Protein AF-K6Z6R1-F1 (afdb_monomer_lite)

Foldseek 3Di:
DPPVVVVVVVVVVCCVPPNVVVCVVVVHDDDDDDPVVVVVCVVVDPDDDDDDDDPVSCVVVLQVVQVVVPHPVPDDDDDDDPD

Sequence (83 aa):
YPLFCRFKDIFQAVYEADWKSKYEAAGIWYEHRLIDDMVAYALKSEGGYVWACKNYDGDVQSDFLAQGFGSLGLMTSVLMCPD

Secondary structure (DSSP, 8-state):
--HHHHHHHHHHHHIIIIIHHHHHHHT-------HHHHHHHHHHS---S-----HHHHHHHHHHHHHHTT-GGG---------

pLDDT: mean 83.68, std 10.01, range [44.78, 94.25]

InterPro domains:
  IPR004790 Isocitrate dehydrogenase NADP-dependent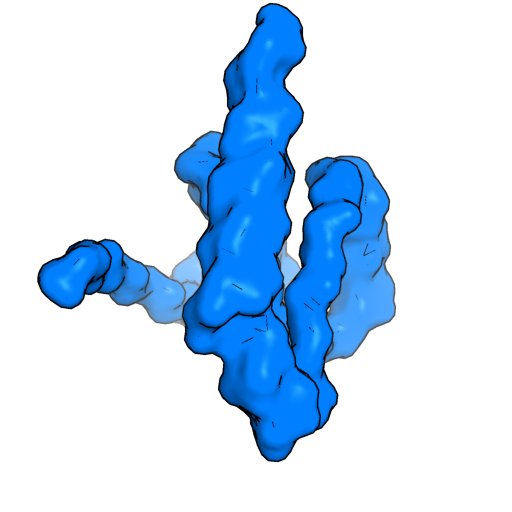 [PTHR11822] (6-83)
  IPR019818 Isocitrate/isopropylmalate dehydrogenase, conserved site [PS00470] (55-74)
  IPR024084 Isopropylmalate dehydrogenase-like domain [PF00180] (6-82)

Radius of gyration: 14.63 Å; chains: 1; bounding box: 37×30×30 Å

Structure (mmCIF, N/CA/C/O backbone):
data_AF-K6Z6R1-F1
#
_entry.id   AF-K6Z6R1-F1
#
loop_
_atom_site.group_PDB
_atom_site.id
_atom_site.type_symbol
_atom_site.label_atom_id
_atom_site.label_alt_id
_atom_site.label_comp_id
_atom_site.label_asym_id
_atom_site.label_entity_id
_atom_site.label_seq_id
_atom_site.pdbx_PDB_ins_code
_atom_site.Cartn_x
_atom_site.Cartn_y
_atom_site.Cartn_z
_atom_site.occupancy
_atom_site.B_iso_or_equiv
_atom_site.auth_seq_id
_atom_site.auth_comp_id
_atom_site.auth_asym_id
_atom_site.auth_atom_id
_atom_site.pdbx_PDB_model_num
ATOM 1 N N . TYR A 1 1 ? 0.991 15.093 -18.512 1.00 44.78 1 TYR A N 1
ATOM 2 C CA . TYR A 1 1 ? 0.293 15.335 -17.233 1.00 44.78 1 TYR A CA 1
ATOM 3 C C . TYR A 1 1 ? -1.094 14.676 -17.034 1.00 44.78 1 TYR A C 1
ATOM 5 O O . TYR A 1 1 ? -1.542 14.742 -15.901 1.00 44.78 1 TYR A O 1
ATOM 13 N N . PRO A 1 2 ? -1.775 13.983 -17.985 1.00 53.16 2 PRO A N 1
ATOM 14 C CA . PRO A 1 2 ? -3.081 13.358 -17.682 1.00 53.16 2 PRO A CA 1
ATOM 15 C C . PRO A 1 2 ? -3.003 11.906 -17.158 1.00 53.16 2 PRO A C 1
ATOM 17 O O . PRO A 1 2 ? -4.007 11.360 -16.714 1.00 53.16 2 PRO A O 1
ATOM 20 N N . LEU A 1 3 ? -1.834 11.250 -17.195 1.00 53.28 3 LEU A N 1
ATOM 21 C CA . LEU A 1 3 ? -1.718 9.827 -16.835 1.00 53.28 3 LEU A CA 1
ATOM 22 C C . LEU A 1 3 ? -1.763 9.536 -15.326 1.00 53.28 3 LEU A C 1
ATOM 24 O O . LEU A 1 3 ? -2.125 8.428 -14.945 1.00 53.28 3 LEU A O 1
ATOM 28 N N . PHE A 1 4 ? -1.402 10.488 -14.459 1.00 53.88 4 PHE A N 1
ATOM 29 C CA . PHE A 1 4 ? -1.350 10.219 -13.017 1.00 53.88 4 PHE A CA 1
ATOM 30 C C . PHE A 1 4 ? -2.749 10.097 -12.396 1.00 53.88 4 PHE A C 1
ATOM 32 O O . PHE A 1 4 ? -2.964 9.206 -11.580 1.00 53.88 4 PHE A O 1
ATOM 39 N N . CYS A 1 5 ? -3.703 10.916 -12.851 1.00 61.16 5 CYS A N 1
ATOM 40 C CA . CYS A 1 5 ? -5.082 10.926 -12.351 1.00 61.16 5 CYS A CA 1
ATOM 41 C C . CYS A 1 5 ? -5.879 9.688 -12.783 1.00 61.16 5 CYS A C 1
ATOM 43 O O . CYS A 1 5 ? -6.660 9.159 -12.003 1.00 61.16 5 CYS A O 1
ATOM 45 N N . ARG A 1 6 ? -5.600 9.146 -13.977 1.00 78.69 6 ARG A N 1
ATOM 46 C CA . ARG A 1 6 ? -6.317 7.979 -14.525 1.00 78.69 6 ARG A CA 1
ATOM 47 C C . ARG A 1 6 ? -6.245 6.754 -13.615 1.00 78.69 6 ARG A C 1
ATOM 49 O O . ARG A 1 6 ? -7.213 6.014 -13.529 1.00 78.69 6 ARG A O 1
ATOM 56 N N . PHE A 1 7 ? -5.116 6.543 -12.939 1.00 80.44 7 PHE A N 1
ATOM 57 C CA . PHE A 1 7 ? -4.952 5.395 -12.046 1.00 80.44 7 PHE A CA 1
ATOM 58 C C . PHE A 1 7 ? -5.843 5.519 -10.805 1.00 80.44 7 PHE A C 1
ATOM 60 O O . PHE A 1 7 ? -6.537 4.572 -10.451 1.00 80.44 7 PHE A O 1
ATOM 67 N N . LYS A 1 8 ? -5.875 6.714 -10.200 1.00 82.50 8 LYS A N 1
ATOM 68 C CA . LYS A 1 8 ? -6.749 7.025 -9.065 1.00 82.50 8 LYS A CA 1
ATOM 69 C C . LYS A 1 8 ? -8.217 6.854 -9.442 1.00 82.50 8 LYS A C 1
ATOM 71 O O . LYS A 1 8 ? -8.950 6.192 -8.719 1.00 82.50 8 LYS A O 1
ATOM 76 N N . ASP A 1 9 ? -8.623 7.420 -10.574 1.00 86.75 9 ASP A N 1
ATOM 77 C CA . ASP A 1 9 ? -10.027 7.421 -10.989 1.00 86.75 9 ASP A CA 1
ATOM 78 C C . ASP A 1 9 ? -10.533 5.999 -11.275 1.00 86.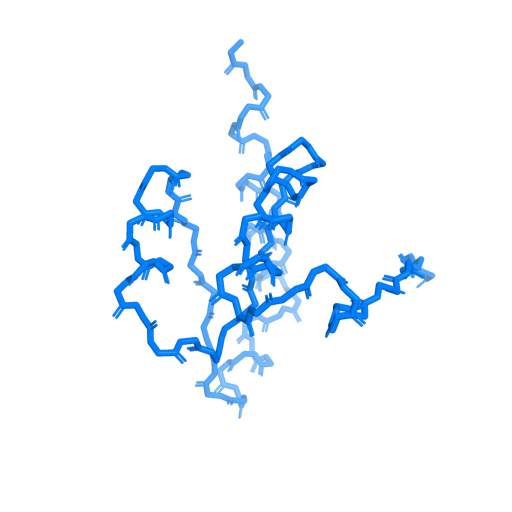75 9 ASP A C 1
ATOM 80 O O . ASP A 1 9 ? -11.634 5.642 -10.864 1.00 86.75 9 ASP A O 1
ATOM 84 N N . ILE A 1 10 ? -9.714 5.159 -11.921 1.00 88.88 10 ILE A N 1
ATOM 85 C CA . ILE A 1 10 ? -10.058 3.755 -12.193 1.00 88.88 10 ILE A CA 1
ATOM 86 C C . ILE A 1 10 ? -10.173 2.960 -10.889 1.00 88.88 10 ILE A C 1
ATOM 88 O O . ILE A 1 10 ? -11.154 2.244 -10.701 1.00 88.88 10 ILE A O 1
ATOM 92 N N . PHE A 1 11 ? -9.203 3.094 -9.979 1.00 88.31 11 PHE A N 1
ATOM 93 C CA . PHE A 1 11 ? -9.248 2.390 -8.695 1.00 88.31 11 PHE A CA 1
ATOM 94 C C . PHE A 1 11 ? -10.450 2.813 -7.855 1.00 88.31 11 PHE A C 1
ATOM 96 O O . PHE A 1 11 ? -11.122 1.956 -7.287 1.00 88.31 11 PHE A O 1
ATOM 103 N N . GLN A 1 12 ? -10.749 4.112 -7.816 1.00 89.12 12 GLN A N 1
ATOM 104 C CA . GLN A 1 12 ? -11.912 4.629 -7.106 1.00 89.12 12 GLN A CA 1
ATOM 105 C C . GLN A 1 12 ? -13.211 4.066 -7.695 1.00 89.12 12 GLN A C 1
ATOM 107 O O . GLN A 1 12 ? -14.055 3.582 -6.946 1.00 89.12 12 GLN A O 1
ATOM 112 N N . ALA A 1 13 ? -13.350 4.067 -9.025 1.00 91.31 13 ALA A N 1
ATOM 113 C CA . ALA A 1 13 ? -14.540 3.552 -9.696 1.00 91.31 13 ALA A CA 1
ATOM 114 C C . ALA A 1 13 ? -14.756 2.052 -9.435 1.00 91.31 13 ALA A C 1
ATOM 116 O O . ALA A 1 13 ? -15.869 1.643 -9.120 1.00 91.31 13 ALA A O 1
ATOM 117 N N . VAL A 1 14 ? -13.698 1.237 -9.512 1.00 92.19 14 VAL A N 1
ATOM 118 C CA . VAL A 1 14 ? -13.773 -0.206 -9.218 1.00 92.19 14 VAL A CA 1
ATOM 119 C C . VAL A 1 14 ? -14.082 -0.447 -7.740 1.00 92.19 14 VAL A C 1
ATOM 121 O O . VAL A 1 14 ? -14.918 -1.289 -7.413 1.00 92.19 14 VAL A O 1
ATOM 124 N N . TYR A 1 15 ? -13.448 0.312 -6.841 1.00 90.25 15 TYR A N 1
ATOM 125 C CA . TYR A 1 15 ? -13.708 0.216 -5.408 1.00 90.25 15 TYR A CA 1
ATOM 126 C C . TYR A 1 15 ? -15.180 0.488 -5.089 1.00 90.25 15 TYR A C 1
ATOM 128 O O . TYR A 1 15 ? -15.822 -0.306 -4.403 1.00 90.25 15 TYR A O 1
ATOM 136 N N . GLU A 1 16 ? -15.725 1.580 -5.621 1.00 91.25 16 GLU A N 1
ATOM 137 C CA . GLU A 1 16 ? -17.116 1.974 -5.403 1.00 91.25 16 GLU A CA 1
ATOM 138 C C . GLU A 1 16 ? -18.120 1.012 -6.042 1.00 91.25 16 GLU A C 1
ATOM 140 O O . GLU A 1 16 ? -19.155 0.746 -5.430 1.00 91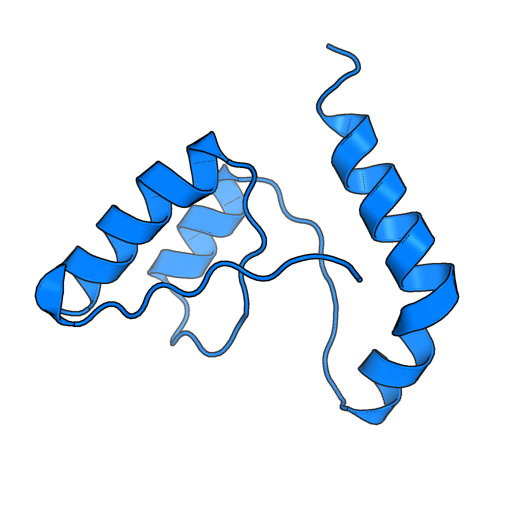.25 16 GLU A O 1
ATOM 145 N N . ALA A 1 17 ? -17.821 0.484 -7.232 1.00 92.25 17 ALA A N 1
ATOM 146 C CA . ALA A 1 17 ? -18.722 -0.407 -7.956 1.00 92.25 17 ALA A CA 1
ATOM 147 C C . ALA A 1 17 ? -18.820 -1.800 -7.315 1.00 92.25 17 ALA A C 1
ATOM 149 O O . ALA A 1 17 ? -19.925 -2.279 -7.059 1.00 92.25 17 ALA A O 1
ATOM 150 N N . ASP A 1 18 ? -17.679 -2.435 -7.024 1.00 91.31 18 ASP A N 1
ATOM 151 C CA . ASP A 1 18 ? -17.641 -3.888 -6.796 1.00 91.31 18 ASP A CA 1
ATOM 152 C C . ASP A 1 18 ? -17.097 -4.308 -5.422 1.00 91.31 18 ASP A C 1
ATOM 154 O O . ASP A 1 18 ? -17.297 -5.454 -4.993 1.00 91.31 18 ASP A O 1
ATOM 158 N N . TRP A 1 19 ? -16.390 -3.413 -4.724 1.00 90.50 19 TRP A N 1
ATOM 159 C CA . TRP A 1 19 ? -15.575 -3.796 -3.564 1.00 90.50 19 TRP A CA 1
ATOM 160 C C . TRP A 1 19 ? -15.951 -3.109 -2.258 1.00 90.50 19 TRP A C 1
ATOM 162 O O . TRP A 1 19 ? -15.711 -3.691 -1.202 1.00 90.50 19 TRP A O 1
ATOM 172 N N . LYS A 1 20 ? -16.594 -1.940 -2.288 1.00 91.06 20 LYS A N 1
ATOM 173 C CA . LYS A 1 20 ? -16.924 -1.165 -1.085 1.00 91.06 20 LYS A CA 1
ATOM 174 C C . LYS A 1 20 ? -17.683 -1.985 -0.037 1.00 91.06 20 LYS A C 1
ATOM 176 O O . LYS A 1 20 ? -17.271 -2.033 1.117 1.00 91.06 20 LYS A O 1
ATOM 181 N N . SER A 1 21 ? -18.730 -2.701 -0.447 1.00 91.62 21 SER A N 1
ATOM 182 C CA . SER A 1 21 ? -19.528 -3.545 0.457 1.00 91.62 21 SER A CA 1
ATOM 183 C C . SER A 1 21 ? -18.724 -4.703 1.059 1.00 91.62 21 SER A C 1
ATOM 185 O O . SER A 1 21 ? -18.912 -5.049 2.224 1.00 91.62 21 SER A O 1
ATOM 187 N N . LYS A 1 22 ? -17.792 -5.286 0.294 1.00 93.25 22 LYS A N 1
ATOM 188 C CA . LYS A 1 22 ? -16.905 -6.363 0.764 1.00 93.25 22 LYS A CA 1
ATOM 189 C C . LYS A 1 22 ? -15.866 -5.842 1.756 1.00 93.25 22 LYS A C 1
ATOM 191 O O . LYS A 1 22 ? -15.577 -6.519 2.736 1.00 93.25 22 LYS A O 1
ATOM 196 N N . TYR A 1 23 ? -15.330 -4.648 1.511 1.00 92.31 23 TYR A N 1
ATOM 197 C CA . TYR A 1 23 ? -14.370 -3.990 2.396 1.00 92.31 23 TYR A CA 1
ATOM 198 C C . TYR A 1 23 ? -15.015 -3.627 3.734 1.00 92.31 23 TYR A C 1
ATOM 200 O O . TYR A 1 23 ? -14.478 -3.977 4.783 1.00 92.31 23 TYR A O 1
ATOM 208 N N . GLU A 1 24 ? -16.212 -3.036 3.700 1.00 92.12 24 GLU A N 1
ATOM 209 C CA . GLU A 1 24 ? -16.994 -2.725 4.901 1.00 92.12 24 GLU A CA 1
ATOM 210 C C . GLU A 1 24 ? -17.341 -3.993 5.699 1.00 92.12 24 GLU A C 1
ATOM 212 O O . GLU A 1 24 ? -17.173 -4.014 6.917 1.00 92.12 24 GLU A O 1
ATOM 217 N N . ALA A 1 25 ? -17.744 -5.080 5.028 1.00 94.25 25 ALA A N 1
ATOM 218 C CA . ALA A 1 25 ? -18.032 -6.360 5.682 1.00 94.25 25 ALA A CA 1
ATOM 219 C C . ALA A 1 25 ? -16.792 -7.008 6.327 1.00 94.25 25 ALA A C 1
ATOM 221 O O . ALA A 1 25 ? -16.909 -7.669 7.357 1.00 94.25 25 ALA A O 1
ATOM 222 N N . ALA A 1 26 ? -15.611 -6.818 5.734 1.00 92.81 26 ALA A N 1
ATOM 223 C CA . ALA A 1 26 ? -14.340 -7.298 6.270 1.00 92.81 26 ALA A CA 1
ATOM 224 C C . ALA A 1 26 ? -13.690 -6.323 7.275 1.00 92.81 26 ALA A C 1
ATOM 226 O O . ALA A 1 26 ? -12.663 -6.659 7.863 1.00 92.81 26 ALA A O 1
ATOM 227 N N . GLY A 1 27 ? -14.267 -5.133 7.487 1.00 91.94 27 GLY A N 1
ATOM 228 C CA . GLY A 1 27 ? -13.732 -4.113 8.393 1.00 91.94 27 GLY A CA 1
ATOM 229 C C . GLY A 1 27 ? -12.427 -3.463 7.915 1.00 91.94 27 GLY A C 1
ATOM 230 O O . GLY A 1 27 ? -11.677 -2.930 8.731 1.00 91.94 27 GLY A O 1
ATOM 231 N N . ILE A 1 28 ? -12.143 -3.512 6.612 1.00 93.69 28 ILE A N 1
ATOM 232 C CA . ILE A 1 28 ? -10.957 -2.913 5.983 1.00 93.69 28 ILE A CA 1
ATOM 233 C C . ILE A 1 28 ? -11.360 -1.716 5.119 1.00 93.69 28 ILE A C 1
ATOM 235 O O . ILE A 1 28 ? -12.516 -1.581 4.724 1.00 93.69 28 ILE A O 1
ATOM 239 N N . TRP A 1 29 ? -10.409 -0.841 4.799 1.00 91.38 29 TRP A N 1
ATOM 240 C CA . TRP A 1 29 ? -10.665 0.344 3.980 1.00 91.38 29 TRP A CA 1
ATOM 241 C C . TRP A 1 29 ? -9.636 0.499 2.862 1.00 91.38 29 TRP A C 1
ATOM 243 O O . TRP A 1 29 ? -8.516 -0.006 2.934 1.00 91.38 29 TRP A O 1
ATOM 253 N N . TYR A 1 30 ? -10.043 1.210 1.814 1.00 90.62 30 TYR A N 1
ATOM 254 C CA . TYR A 1 30 ? -9.172 1.661 0.738 1.00 90.62 30 TYR A CA 1
ATOM 255 C C . TYR A 1 30 ? -8.918 3.161 0.890 1.00 90.62 30 TYR A C 1
ATOM 257 O O . TYR A 1 30 ? -9.847 3.935 1.123 1.00 90.62 30 TYR A O 1
ATOM 265 N N . GLU A 1 31 ? -7.665 3.576 0.731 1.00 89.12 31 GLU A N 1
ATOM 266 C CA . GLU A 1 31 ? -7.283 4.982 0.728 1.00 89.12 31 GLU A CA 1
ATOM 267 C C . GLU A 1 31 ? -6.227 5.230 -0.350 1.00 89.12 31 GLU A C 1
ATOM 269 O O . GLU A 1 31 ? -5.199 4.555 -0.405 1.00 89.12 31 GLU A O 1
ATOM 274 N N . HIS A 1 32 ? -6.466 6.226 -1.203 1.00 89.00 32 HIS A N 1
ATOM 275 C CA . HIS A 1 32 ? -5.463 6.693 -2.151 1.00 89.00 32 HIS A CA 1
ATOM 276 C C . HIS A 1 32 ? -4.594 7.774 -1.500 1.00 89.00 32 HIS A C 1
ATOM 278 O O . HIS A 1 32 ? -5.080 8.871 -1.217 1.00 89.00 32 HIS A O 1
ATOM 284 N N . ARG A 1 33 ? -3.289 7.520 -1.382 1.00 86.88 33 ARG A N 1
ATOM 285 C CA . ARG A 1 33 ? -2.294 8.493 -0.901 1.00 86.88 33 ARG A CA 1
ATOM 286 C C . ARG A 1 33 ? -1.305 8.882 -1.994 1.00 86.88 33 ARG A C 1
ATOM 288 O O . ARG A 1 33 ? -1.142 8.165 -2.980 1.00 86.88 33 ARG A O 1
ATOM 295 N N . LEU A 1 34 ? -0.669 10.040 -1.832 1.00 87.31 34 LEU A N 1
ATOM 296 C CA . LEU A 1 34 ? 0.492 10.399 -2.642 1.00 87.31 34 LEU A CA 1
ATOM 297 C C . LEU A 1 34 ? 1.701 9.545 -2.225 1.00 87.31 34 LEU A C 1
ATOM 299 O O . LEU A 1 34 ? 1.746 9.004 -1.120 1.00 87.31 34 LEU A O 1
ATOM 303 N N . ILE A 1 35 ? 2.649 9.363 -3.147 1.00 85.00 35 ILE A N 1
ATOM 304 C CA . ILE A 1 35 ? 3.760 8.415 -2.977 1.00 85.00 35 ILE A CA 1
ATOM 305 C C . ILE A 1 35 ? 4.706 8.820 -1.839 1.00 85.00 35 ILE A C 1
ATOM 307 O O . ILE A 1 35 ? 5.151 7.972 -1.075 1.00 85.00 35 ILE A O 1
ATOM 311 N N . ASP A 1 36 ? 4.967 10.113 -1.695 1.00 87.31 36 ASP A N 1
ATOM 312 C CA . ASP A 1 36 ? 5.766 10.719 -0.633 1.00 87.31 36 ASP A CA 1
ATOM 313 C C . ASP A 1 36 ? 5.152 10.487 0.753 1.00 87.31 36 ASP A C 1
ATOM 315 O O . ASP A 1 36 ? 5.832 9.988 1.655 1.00 87.31 36 ASP A O 1
ATOM 319 N N . ASP A 1 37 ? 3.853 10.752 0.900 1.00 88.19 37 ASP A N 1
ATOM 320 C CA . ASP A 1 37 ? 3.120 10.491 2.143 1.00 88.19 37 ASP A CA 1
ATOM 321 C C . ASP A 1 37 ? 3.075 8.993 2.474 1.00 88.19 37 ASP A C 1
ATOM 323 O O . ASP A 1 37 ? 3.191 8.595 3.638 1.00 88.19 37 ASP A O 1
ATOM 327 N N . MET A 1 38 ? 2.925 8.143 1.453 1.00 87.88 38 MET A N 1
ATOM 328 C CA . MET A 1 38 ? 2.859 6.696 1.636 1.00 87.88 38 MET A CA 1
ATOM 329 C C . MET A 1 38 ? 4.203 6.107 2.075 1.00 87.88 38 MET A C 1
ATOM 331 O O . MET A 1 38 ? 4.231 5.299 3.003 1.00 87.88 38 MET A O 1
ATOM 335 N N . VAL A 1 39 ? 5.318 6.552 1.488 1.00 86.12 39 VAL A N 1
ATOM 336 C CA . VAL A 1 39 ? 6.669 6.152 1.921 1.00 86.12 39 VAL A CA 1
ATOM 337 C C . VAL A 1 39 ? 6.914 6.580 3.373 1.00 86.12 39 VAL A C 1
ATOM 339 O O . VAL A 1 39 ? 7.412 5.793 4.178 1.00 86.12 39 VAL A O 1
ATOM 342 N N . ALA A 1 40 ? 6.516 7.799 3.750 1.00 87.75 40 ALA A N 1
ATOM 343 C CA . ALA A 1 40 ? 6.654 8.277 5.126 1.00 87.75 40 ALA A CA 1
ATOM 344 C C . ALA A 1 40 ? 5.798 7.471 6.121 1.00 87.75 40 ALA A C 1
ATOM 346 O O . ALA A 1 40 ? 6.239 7.206 7.244 1.00 87.75 40 ALA A O 1
ATOM 347 N N . TYR A 1 41 ? 4.588 7.074 5.719 1.00 86.94 41 TYR A N 1
ATOM 348 C CA . TYR A 1 41 ? 3.732 6.193 6.511 1.00 86.94 41 TYR A CA 1
ATOM 349 C C . TYR A 1 41 ? 4.339 4.794 6.646 1.00 86.94 41 TYR A C 1
ATOM 351 O O . TYR A 1 41 ? 4.356 4.250 7.748 1.00 86.94 41 TYR A O 1
ATOM 359 N N . ALA A 1 42 ? 4.898 4.241 5.567 1.00 86.25 42 ALA A N 1
ATOM 360 C CA . ALA A 1 42 ? 5.505 2.916 5.572 1.00 86.25 42 ALA A CA 1
ATOM 361 C C . ALA A 1 42 ? 6.680 2.800 6.550 1.00 86.25 42 ALA A C 1
ATOM 363 O O . ALA A 1 42 ? 6.807 1.786 7.228 1.00 86.25 42 ALA A O 1
ATOM 364 N N . LEU A 1 43 ? 7.477 3.862 6.689 1.00 82.81 43 LEU A N 1
ATOM 365 C CA . LEU A 1 43 ? 8.590 3.926 7.642 1.00 82.81 43 LEU A CA 1
ATOM 366 C C . LEU A 1 43 ? 8.155 3.975 9.114 1.00 82.81 43 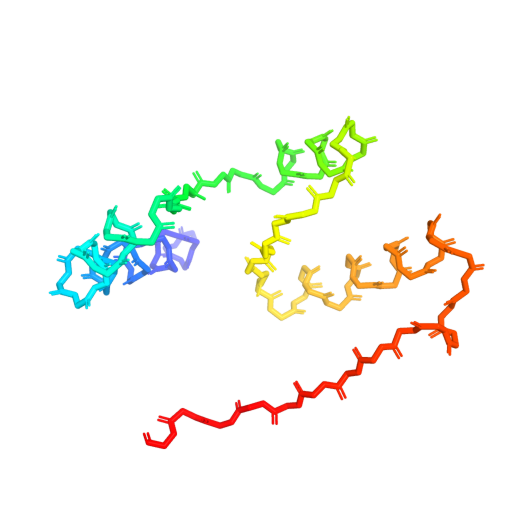LEU A C 1
ATOM 368 O O . LEU A 1 43 ? 8.930 3.602 9.991 1.00 82.81 43 LEU A O 1
ATOM 372 N N . LYS A 1 44 ? 6.959 4.501 9.400 1.00 84.00 44 LYS A N 1
ATOM 373 C CA . LYS A 1 44 ? 6.453 4.700 10.771 1.00 84.00 44 LYS A CA 1
ATOM 374 C C . LYS A 1 44 ? 5.430 3.654 11.201 1.00 84.00 44 LYS A C 1
ATOM 376 O O . LYS A 1 44 ? 5.118 3.568 12.384 1.00 84.00 44 LYS A O 1
ATOM 381 N N . SER A 1 45 ? 4.853 2.939 10.246 1.00 84.25 45 SER A N 1
ATOM 382 C CA . SER A 1 45 ? 3.823 1.937 10.481 1.00 84.25 45 SER A CA 1
ATOM 383 C C . SER A 1 45 ? 4.441 0.615 10.936 1.00 84.25 45 SER A C 1
ATOM 385 O O . SER A 1 45 ? 5.533 0.251 10.512 1.00 84.25 45 SER A O 1
ATOM 387 N N . GLU A 1 46 ? 3.707 -0.138 11.754 1.00 83.69 46 GLU A N 1
ATOM 388 C CA . GLU A 1 46 ? 4.070 -1.507 12.150 1.00 83.69 46 GLU A CA 1
ATOM 389 C C . GLU A 1 46 ? 3.790 -2.543 11.038 1.00 83.69 46 GLU A C 1
ATOM 391 O O . GLU A 1 46 ? 4.013 -3.738 11.221 1.00 83.69 46 GLU A O 1
ATOM 396 N N . GLY A 1 47 ? 3.314 -2.099 9.867 1.00 85.81 47 GLY A N 1
ATOM 397 C CA . GLY A 1 47 ? 2.948 -2.961 8.743 1.00 85.81 47 GLY A CA 1
ATOM 398 C C . GLY A 1 47 ? 1.466 -3.351 8.759 1.00 85.81 47 GLY A C 1
ATOM 399 O O . GLY A 1 47 ? 0.625 -2.604 9.253 1.00 85.81 47 GLY A O 1
ATOM 400 N N . GLY A 1 48 ? 1.128 -4.505 8.173 1.00 86.81 48 GLY A N 1
ATOM 401 C CA . GLY A 1 48 ? -0.241 -5.049 8.194 1.00 86.81 48 GLY A CA 1
ATOM 402 C C . GLY A 1 48 ? -1.205 -4.470 7.152 1.00 86.81 48 GLY A C 1
ATOM 403 O O . GLY A 1 48 ? -2.418 -4.577 7.310 1.00 86.81 48 GLY A O 1
ATOM 404 N N . TYR A 1 49 ? -0.686 -3.867 6.084 1.00 89.25 49 TYR A N 1
ATOM 405 C CA . TYR A 1 49 ? -1.474 -3.320 4.980 1.00 89.25 49 TYR A CA 1
ATOM 406 C C . TYR A 1 49 ? -0.923 -3.792 3.631 1.00 89.25 49 TYR A C 1
ATOM 408 O O . TYR A 1 49 ? 0.230 -4.207 3.520 1.00 89.25 49 TYR A O 1
ATOM 416 N N . VAL A 1 50 ? -1.751 -3.703 2.589 1.00 89.75 50 VAL A N 1
ATOM 417 C CA . VAL A 1 50 ? -1.336 -3.947 1.202 1.00 89.75 50 VAL A CA 1
ATOM 418 C C . VAL A 1 50 ? -1.090 -2.606 0.524 1.00 89.75 50 VAL A C 1
ATOM 420 O O . VAL A 1 50 ? -1.980 -1.758 0.479 1.00 89.75 50 VAL A O 1
ATOM 423 N N . TRP A 1 51 ? 0.111 -2.415 -0.022 1.00 89.69 51 TRP A N 1
ATOM 424 C CA . TRP A 1 51 ? 0.454 -1.229 -0.800 1.00 89.69 51 TRP A CA 1
ATOM 425 C C . TRP A 1 51 ? 0.396 -1.541 -2.296 1.00 89.69 51 TRP A C 1
ATOM 427 O O . TRP A 1 51 ? 1.261 -2.220 -2.843 1.00 89.69 51 TRP A O 1
ATOM 437 N N . ALA A 1 52 ? -0.641 -1.039 -2.968 1.00 88.88 52 ALA A N 1
ATOM 438 C CA . ALA A 1 52 ? -0.746 -1.119 -4.419 1.00 88.88 52 ALA A CA 1
ATOM 439 C C . ALA A 1 52 ? 0.152 -0.057 -5.077 1.00 88.88 52 ALA A C 1
ATOM 441 O O . ALA A 1 52 ? -0.146 1.139 -5.026 1.00 88.88 52 ALA A O 1
ATOM 442 N N . CYS A 1 53 ? 1.241 -0.498 -5.705 1.00 87.12 53 CYS A N 1
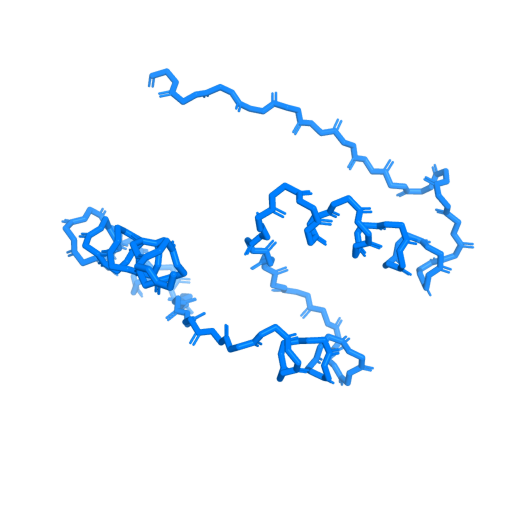ATOM 443 C CA . CYS A 1 53 ? 2.197 0.362 -6.400 1.00 87.12 53 CYS A CA 1
ATOM 444 C C . CYS A 1 53 ? 2.048 0.265 -7.924 1.00 87.12 53 CYS A C 1
ATOM 446 O O . CYS A 1 53 ? 1.663 -0.772 -8.466 1.00 87.12 53 CYS A O 1
ATOM 448 N N . LYS A 1 54 ? 2.406 1.337 -8.641 1.00 87.00 54 LYS A N 1
ATOM 449 C CA . LYS A 1 54 ? 2.654 1.258 -10.092 1.00 87.00 54 LYS A CA 1
ATOM 450 C C . LYS A 1 54 ? 3.961 0.506 -10.336 1.00 87.00 54 LYS A C 1
ATOM 452 O O . LYS A 1 54 ? 4.808 0.491 -9.458 1.00 87.00 54 LYS A O 1
ATOM 457 N N . ASN A 1 55 ? 4.162 -0.038 -11.538 1.00 84.00 55 ASN A N 1
ATOM 458 C CA . ASN A 1 55 ? 5.318 -0.894 -11.859 1.00 84.00 55 ASN A CA 1
ATOM 459 C C . ASN A 1 55 ? 6.668 -0.376 -11.330 1.00 84.00 55 ASN A C 1
ATOM 461 O O . ASN A 1 55 ? 7.346 -1.103 -10.620 1.00 84.00 55 ASN A O 1
ATOM 465 N N . TYR A 1 56 ? 7.035 0.874 -11.635 1.00 85.44 56 TYR A N 1
ATOM 466 C CA . TYR A 1 56 ? 8.314 1.440 -11.187 1.00 85.44 56 TYR A CA 1
ATOM 467 C C . TYR A 1 56 ? 8.379 1.627 -9.666 1.00 85.44 56 TYR A C 1
ATOM 469 O O . TYR A 1 56 ? 9.373 1.281 -9.039 1.00 85.44 56 TYR A O 1
ATOM 477 N N . ASP A 1 57 ? 7.305 2.145 -9.063 1.00 86.06 57 ASP A N 1
ATOM 478 C CA . ASP A 1 57 ? 7.239 2.326 -7.612 1.00 86.06 57 ASP A CA 1
ATOM 479 C C . ASP A 1 57 ? 7.279 0.969 -6.890 1.00 86.06 57 ASP A C 1
ATOM 481 O O . ASP A 1 57 ? 7.886 0.850 -5.836 1.00 86.06 57 ASP A O 1
ATOM 485 N N . GLY A 1 58 ? 6.660 -0.065 -7.464 1.00 85.81 58 GLY A N 1
ATOM 486 C CA . GLY A 1 58 ? 6.626 -1.415 -6.910 1.00 85.81 58 GLY A CA 1
ATOM 487 C C . GLY A 1 58 ? 8.004 -2.053 -6.877 1.00 85.81 58 GLY A C 1
ATOM 488 O O . GLY A 1 58 ? 8.392 -2.540 -5.826 1.00 85.81 58 GLY A O 1
ATOM 489 N N . ASP A 1 59 ? 8.738 -1.972 -7.986 1.00 86.81 59 ASP A N 1
ATOM 490 C CA . ASP A 1 59 ? 10.097 -2.507 -8.132 1.00 86.81 59 ASP A CA 1
ATOM 491 C C . ASP A 1 59 ? 11.076 -1.872 -7.128 1.00 86.81 59 ASP A C 1
ATOM 493 O O . ASP A 1 59 ? 11.768 -2.552 -6.374 1.00 86.81 59 ASP A O 1
ATOM 497 N N . VAL A 1 60 ? 11.070 -0.539 -7.026 1.00 86.50 60 VAL A N 1
ATOM 498 C CA . VAL A 1 60 ? 11.981 0.173 -6.116 1.00 86.50 60 VAL A CA 1
ATOM 499 C C . VAL A 1 60 ? 11.604 -0.042 -4.647 1.00 86.50 60 VAL A C 1
ATOM 501 O O . VAL A 1 60 ? 12.476 -0.217 -3.793 1.00 86.50 60 VAL A O 1
ATOM 504 N N . GLN A 1 61 ? 10.310 0.000 -4.320 1.00 85.38 61 GLN A N 1
ATOM 505 C CA . GLN A 1 61 ? 9.867 -0.085 -2.926 1.00 85.38 61 GLN A CA 1
ATOM 506 C C . GLN A 1 61 ? 9.877 -1.524 -2.398 1.00 85.38 61 GLN A C 1
ATOM 508 O O . GLN A 1 61 ? 10.081 -1.711 -1.196 1.00 85.38 61 GLN A O 1
ATOM 513 N N . SER A 1 62 ? 9.713 -2.544 -3.252 1.00 84.81 62 SER A N 1
ATOM 514 C CA . SER A 1 62 ? 9.845 -3.945 -2.833 1.00 84.81 62 SER A CA 1
ATOM 515 C C . SER A 1 62 ? 11.240 -4.244 -2.306 1.00 84.81 62 SER A C 1
ATOM 517 O O . SER A 1 62 ? 11.367 -4.824 -1.228 1.00 84.81 62 SER A O 1
ATOM 519 N N . ASP A 1 63 ? 12.274 -3.774 -3.003 1.00 85.75 63 ASP A N 1
ATOM 520 C CA . ASP A 1 63 ? 13.663 -3.970 -2.589 1.00 85.75 63 ASP A CA 1
ATOM 521 C C . ASP A 1 63 ? 13.969 -3.222 -1.287 1.00 85.75 63 ASP A C 1
ATOM 523 O O . ASP A 1 63 ? 14.623 -3.760 -0.387 1.00 85.75 63 ASP A O 1
ATOM 527 N N . PHE A 1 64 ? 13.441 -1.999 -1.150 1.00 84.00 64 PHE A N 1
ATOM 528 C CA . PHE A 1 64 ? 13.581 -1.202 0.067 1.00 84.00 64 PHE A CA 1
ATOM 529 C C . PHE A 1 64 ? 12.978 -1.909 1.288 1.00 84.00 64 PHE A C 1
ATOM 531 O O . PHE A 1 64 ? 13.635 -2.029 2.326 1.00 84.00 64 PHE A O 1
ATOM 538 N N . LEU A 1 65 ? 11.749 -2.418 1.161 1.00 83.00 65 LEU A N 1
ATOM 539 C CA . LEU A 1 65 ? 11.084 -3.156 2.234 1.00 83.00 65 LEU A CA 1
ATOM 540 C C . LEU A 1 65 ? 11.817 -4.466 2.536 1.00 83.00 65 LEU A C 1
ATOM 542 O O . LEU A 1 65 ? 12.099 -4.748 3.698 1.00 83.00 65 LEU A O 1
ATOM 546 N N . ALA A 1 66 ? 12.183 -5.242 1.518 1.00 83.44 66 ALA A N 1
ATOM 547 C CA . ALA A 1 66 ? 12.869 -6.517 1.705 1.00 83.44 66 ALA A CA 1
ATOM 548 C C . ALA A 1 66 ? 14.201 -6.355 2.455 1.00 83.44 66 ALA A C 1
ATOM 550 O O . ALA A 1 66 ? 14.508 -7.131 3.364 1.00 83.44 66 ALA A O 1
ATOM 551 N N . GLN A 1 67 ? 14.963 -5.303 2.141 1.00 79.38 67 GLN A N 1
ATOM 552 C CA . GLN A 1 67 ? 16.182 -4.972 2.873 1.00 79.38 67 GLN A CA 1
ATOM 553 C C . GLN A 1 67 ? 15.886 -4.463 4.294 1.00 79.38 67 GLN A C 1
ATOM 555 O O . GLN A 1 67 ? 16.613 -4.815 5.225 1.00 79.38 67 GLN A O 1
ATOM 560 N N . GLY A 1 68 ? 14.816 -3.682 4.481 1.00 80.50 68 GLY A N 1
ATOM 561 C CA . GLY A 1 68 ? 14.371 -3.185 5.789 1.00 80.50 68 GLY A CA 1
ATOM 562 C C . GLY A 1 68 ? 13.897 -4.283 6.751 1.00 80.50 68 GLY A C 1
ATOM 563 O O . GLY A 1 68 ? 14.119 -4.177 7.955 1.00 80.50 68 GLY A O 1
ATOM 564 N N . PHE A 1 69 ? 13.316 -5.365 6.226 1.00 77.69 69 PHE A N 1
ATOM 565 C CA . PHE A 1 69 ? 12.904 -6.549 6.994 1.00 77.69 69 PHE A CA 1
ATOM 566 C C . PHE A 1 69 ? 14.006 -7.617 7.129 1.00 77.69 69 PHE A C 1
ATOM 568 O O . PHE A 1 69 ? 13.805 -8.633 7.796 1.00 77.69 69 PHE A O 1
ATOM 575 N N . GLY A 1 70 ? 15.187 -7.386 6.546 1.00 81.75 70 GLY A N 1
ATOM 576 C CA . GLY A 1 70 ? 16.402 -8.159 6.804 1.00 81.75 70 GLY A CA 1
ATOM 577 C C . GLY A 1 70 ? 17.208 -8.487 5.551 1.00 81.75 70 GLY A C 1
ATOM 578 O O . GLY A 1 70 ? 18.418 -8.264 5.526 1.00 81.75 70 GLY A O 1
ATOM 579 N N . SER A 1 71 ? 16.572 -9.042 4.519 1.00 77.19 71 SER A N 1
ATOM 580 C CA . SER A 1 71 ? 17.243 -9.436 3.276 1.00 77.19 71 SER A CA 1
ATOM 581 C C . SER A 1 71 ? 16.243 -9.709 2.157 1.00 77.19 71 SER A C 1
ATOM 583 O O . SER A 1 71 ? 15.173 -10.272 2.390 1.00 77.19 71 SER A O 1
ATOM 585 N N . LEU A 1 72 ? 16.662 -9.429 0.921 1.00 68.69 72 LEU A N 1
ATOM 586 C CA . LEU A 1 72 ? 15.950 -9.770 -0.316 1.00 68.69 72 LEU A CA 1
ATOM 587 C C . LEU A 1 72 ? 15.546 -11.253 -0.396 1.00 68.69 72 LEU A C 1
ATOM 589 O O . LEU A 1 72 ? 14.507 -11.583 -0.958 1.00 68.69 72 LEU A O 1
ATOM 593 N N . GLY A 1 73 ? 16.323 -12.154 0.216 1.00 70.50 73 GLY A N 1
ATOM 594 C CA . GLY A 1 73 ? 16.034 -13.595 0.232 1.00 70.50 73 GLY A CA 1
ATOM 595 C C . GLY A 1 73 ? 14.835 -14.013 1.093 1.00 70.50 73 GLY A C 1
ATOM 596 O O . GLY A 1 73 ? 14.433 -15.172 1.039 1.00 70.50 73 GLY A O 1
ATOM 597 N N . LEU A 1 74 ? 14.274 -13.101 1.892 1.00 73.56 74 LEU A N 1
ATOM 598 C CA . LEU A 1 74 ? 13.093 -13.347 2.729 1.00 73.56 74 LEU A CA 1
ATOM 599 C C . LEU A 1 74 ? 11.795 -12.840 2.082 1.00 73.56 74 LEU A C 1
ATOM 601 O O . LEU A 1 74 ? 10.734 -12.906 2.703 1.00 73.56 74 LEU A O 1
ATOM 605 N N . MET A 1 75 ? 11.863 -12.346 0.843 1.00 80.56 75 MET A N 1
ATOM 606 C CA . MET A 1 75 ? 10.702 -11.874 0.099 1.00 80.56 75 MET A CA 1
ATOM 607 C C . MET A 1 75 ? 10.117 -12.984 -0.779 1.00 80.56 75 MET A C 1
ATOM 609 O O . MET A 1 75 ? 10.833 -13.698 -1.478 1.00 80.56 75 MET A O 1
ATOM 613 N N . THR A 1 76 ? 8.790 -13.107 -0.769 1.00 84.56 76 THR A N 1
ATOM 614 C CA . THR A 1 76 ? 8.054 -13.954 -1.717 1.00 84.56 76 THR A CA 1
ATOM 615 C C . THR A 1 76 ? 7.479 -13.085 -2.833 1.00 84.56 76 THR A C 1
ATOM 617 O O . THR A 1 76 ? 7.021 -11.973 -2.583 1.00 84.56 76 THR A O 1
ATOM 620 N N . SER A 1 77 ? 7.524 -13.580 -4.073 1.00 85.56 77 SER A N 1
ATOM 621 C CA . SER A 1 77 ? 6.988 -12.890 -5.251 1.00 85.56 77 SER A CA 1
ATOM 622 C C . SER A 1 77 ? 6.062 -13.828 -6.017 1.00 85.56 77 SER A C 1
ATOM 624 O O . SER A 1 77 ? 6.437 -14.959 -6.331 1.00 85.56 77 SER A O 1
ATOM 626 N N . VAL A 1 78 ? 4.837 -13.370 -6.281 1.00 86.88 78 VAL A N 1
ATOM 627 C CA . VAL A 1 78 ? 3.798 -14.122 -6.994 1.00 86.88 78 VAL A CA 1
ATOM 628 C C . VAL A 1 78 ? 3.172 -13.205 -8.041 1.00 86.88 78 VAL A C 1
ATOM 630 O O . VAL A 1 78 ? 2.662 -12.137 -7.706 1.00 86.88 78 VAL A O 1
ATOM 633 N N . LEU A 1 79 ? 3.196 -13.628 -9.307 1.00 86.50 79 LEU A N 1
ATOM 634 C CA . LEU A 1 79 ? 2.523 -12.935 -10.406 1.00 86.50 79 LEU A CA 1
ATOM 635 C C . LEU A 1 79 ? 1.104 -13.492 -10.562 1.00 86.50 79 LEU A C 1
ATOM 637 O O . LEU A 1 79 ? 0.937 -14.681 -10.821 1.00 86.50 79 LEU A O 1
ATOM 641 N N . MET A 1 80 ? 0.099 -12.629 -10.419 1.00 83.38 80 MET A N 1
ATOM 642 C CA . MET A 1 80 ? -1.316 -12.988 -10.555 1.00 83.38 80 MET A CA 1
ATOM 643 C C . MET A 1 80 ? -1.892 -12.409 -11.852 1.00 83.38 80 MET A C 1
ATOM 645 O O . MET A 1 80 ? -1.693 -11.228 -12.145 1.00 83.38 80 MET A O 1
ATOM 649 N N . CYS A 1 81 ? -2.615 -13.233 -12.613 1.00 80.12 81 CYS A N 1
ATOM 650 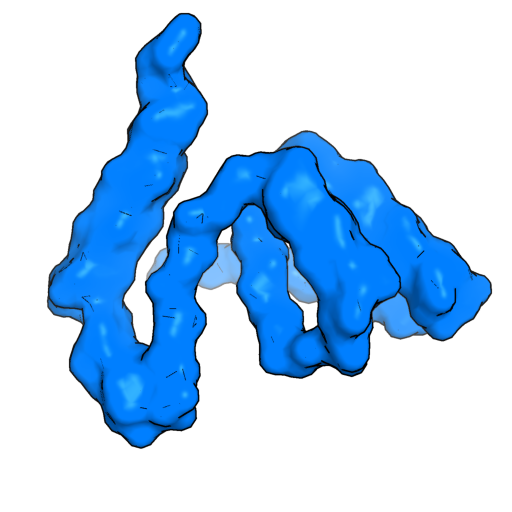C CA . CYS A 1 81 ? -3.348 -12.815 -13.811 1.00 80.12 81 CYS A CA 1
ATOM 651 C C . CYS A 1 81 ? -4.823 -12.493 -13.479 1.00 80.12 81 CYS A C 1
ATOM 653 O O . CYS A 1 81 ? -5.365 -13.068 -12.537 1.00 80.12 81 CYS A O 1
ATOM 655 N N . PRO A 1 82 ? -5.461 -11.551 -14.203 1.00 74.44 82 PRO A N 1
ATOM 656 C CA . PRO A 1 82 ? -6.791 -11.024 -13.874 1.00 74.44 82 PRO A CA 1
ATOM 657 C C . PRO A 1 82 ? -7.981 -11.808 -14.480 1.00 74.44 82 PRO A C 1
ATOM 659 O O . PRO A 1 82 ? -8.952 -11.164 -14.858 1.00 74.44 82 PRO A O 1
ATOM 662 N N . ASP A 1 83 ? -7.885 -13.136 -14.613 1.00 50.94 83 ASP A N 1
ATOM 663 C CA . ASP A 1 83 ? -8.842 -14.041 -15.301 1.00 50.94 83 ASP A CA 1
ATOM 664 C C . ASP A 1 83 ? -10.342 -13.677 -15.211 1.00 50.94 83 ASP A C 1
ATOM 666 O O . ASP A 1 83 ? -10.854 -13.431 -14.091 1.00 50.94 83 ASP A O 1
#

Organism: Phleum pratense (NCBI:txid15957)